Protein AF-K2AYD6-F1 (afdb_monomer)

Secondary structure (DSSP, 8-state):
-HHHHHHHH--TT-EEEEES---THHHHHHTS--EEES---TTTTS-TTS-GGGTEE-HHHHHHHHTSSS-EEEEEEHHHHHHHHHH-TTS--EEEEE-SSEEEEE--

Foldseek 3Di:
DVLVLCLVVDDPQAAAEEELDDDPCSCVSSVHAHAYEPPDDPVPVPPPPDPCVVRYDYPVVVVVNLPDPGKYKYKYFPVVVVVVCVVPVPFDWAWSDDDPTITIIIRD

Nearest PDB structures (foldseek):
  5f15-assembly1_A  TM=7.766E-01  e=1.842E-06  Cupriavidus metallidurans CH34
  5ezm-assembly1_A  TM=7.775E-01  e=2.099E-06  Cupriavidus metallidurans CH34
  5z6n-assembly1_B  TM=5.423E-01  e=1.645E+00  Escherichia coli K-12
  7m6b-assembly2_A  TM=4.209E-01  e=1.444E+00  Caldicellulosiruptor bescii DSM 6725
  1xeb-assembly1_A  TM=3.994E-01  e=7.874E+00  Pseudomonas aeruginosa

Radius of gyration: 13.61 Å; Cα contacts (8 Å, |Δi|>4): 150; chains: 1; bounding box: 29×32×37 Å

Solvent-accessible surface area (backbone atoms only — not comparable to full-atom values): 6424 Å² total; per-residue (Å²): 110,64,67,58,57,45,61,75,67,62,54,94,87,44,44,43,35,24,49,51,46,86,62,84,63,50,34,68,76,66,74,42,85,53,35,27,31,58,70,70,56,99,61,62,83,77,50,87,82,61,89,51,75,88,39,49,40,44,69,75,59,47,51,59,48,57,77,38,96,57,57,36,37,38,41,31,42,52,71,54,49,59,52,47,51,70,76,43,72,89,56,60,76,41,77,80,47,74,60,99,58,35,34,33,35,27,50,115

Sequence (108 aa):
PLATILKSALQPQDEVITYNQYYQDLPFYLERCVSILNWKNELSFGMQLEDTSSWMINDQAFEKRWDSAQQVYVIMGLGELEAFKKHHTNQSIRILGTTRANALITNH

pLDDT: mean 86.05, std 12.07, range [50.47, 96.44]

Mean predicted aligned error: 5.52 Å

Structure (mmCIF, N/CA/C/O backbone):
data_AF-K2AYD6-F1
#
_entry.id   AF-K2AYD6-F1
#
loop_
_atom_site.group_PDB
_atom_site.id
_atom_site.type_symbol
_atom_site.label_atom_id
_atom_site.label_alt_id
_atom_site.label_comp_id
_atom_site.label_asym_id
_atom_site.label_entity_id
_atom_site.label_seq_id
_atom_site.pdbx_PDB_ins_code
_atom_site.Cartn_x
_atom_site.Cartn_y
_atom_site.Cartn_z
_atom_site.occupancy
_atom_site.B_iso_or_equiv
_atom_site.auth_seq_id
_atom_site.auth_comp_id
_atom_site.auth_asym_id
_atom_site.auth_atom_id
_atom_site.pdbx_PDB_model_num
ATOM 1 N N . PRO A 1 1 ? -0.496 -12.379 -7.192 1.00 84.44 1 PRO A N 1
ATOM 2 C CA . PRO A 1 1 ? -0.337 -12.923 -5.817 1.00 84.44 1 PRO A CA 1
ATOM 3 C C . PRO A 1 1 ? -0.694 -11.921 -4.710 1.00 84.44 1 PRO A C 1
ATOM 5 O O . PRO A 1 1 ? -1.641 -12.176 -3.980 1.00 84.44 1 PRO A O 1
ATOM 8 N N . LEU A 1 2 ? -0.004 -10.771 -4.611 1.00 90.19 2 LEU A N 1
ATOM 9 C CA . LEU A 1 2 ? -0.306 -9.762 -3.577 1.00 90.19 2 LEU A CA 1
ATOM 10 C C . LEU A 1 2 ? -1.715 -9.185 -3.714 1.00 90.19 2 LEU A C 1
ATOM 12 O O . LEU A 1 2 ? -2.422 -9.089 -2.723 1.00 90.19 2 LEU A O 1
ATOM 16 N N . ALA A 1 3 ? -2.151 -8.893 -4.942 1.00 87.81 3 ALA A N 1
ATOM 17 C CA . ALA A 1 3 ? -3.504 -8.407 -5.203 1.00 87.81 3 ALA A CA 1
ATOM 18 C C . ALA A 1 3 ? -4.591 -9.388 -4.721 1.00 87.81 3 ALA A C 1
ATOM 20 O O . ALA A 1 3 ? -5.638 -8.961 -4.257 1.00 87.81 3 ALA A O 1
ATOM 21 N N . THR A 1 4 ? -4.336 -10.698 -4.771 1.00 90.88 4 THR A N 1
ATOM 22 C CA . THR A 1 4 ? -5.260 -11.724 -4.264 1.00 90.88 4 THR A CA 1
ATOM 23 C C . THR A 1 4 ? -5.310 -11.735 -2.737 1.00 90.88 4 THR A C 1
ATOM 25 O O . THR A 1 4 ? -6.395 -11.777 -2.173 1.00 90.88 4 THR A O 1
ATOM 28 N N . ILE A 1 5 ? -4.152 -11.643 -2.067 1.00 91.19 5 ILE A N 1
ATOM 29 C CA . ILE A 1 5 ? -4.079 -11.507 -0.599 1.00 91.19 5 ILE A CA 1
ATOM 30 C C . ILE A 1 5 ? -4.835 -10.251 -0.161 1.00 91.19 5 ILE A C 1
ATOM 32 O O . ILE A 1 5 ? -5.648 -10.299 0.756 1.00 91.19 5 ILE A O 1
ATOM 36 N N . LEU A 1 6 ? -4.595 -9.147 -0.867 1.00 91.88 6 LEU A N 1
ATOM 37 C CA . LEU A 1 6 ? -5.236 -7.869 -0.621 1.00 91.88 6 LEU A CA 1
ATOM 38 C C . LEU A 1 6 ? -6.757 -7.948 -0.825 1.00 91.88 6 LEU A C 1
ATOM 40 O O . LEU A 1 6 ? -7.496 -7.546 0.064 1.00 91.88 6 LEU A O 1
ATOM 44 N N . LYS A 1 7 ? -7.237 -8.528 -1.936 1.00 91.00 7 LYS A N 1
ATOM 45 C CA . 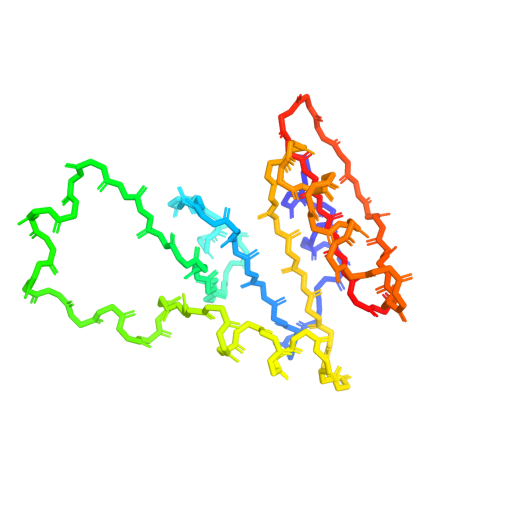LYS A 1 7 ? -8.677 -8.689 -2.223 1.00 91.00 7 LYS A CA 1
ATOM 46 C C . LYS A 1 7 ? -9.405 -9.495 -1.142 1.00 91.00 7 LYS A C 1
ATOM 48 O O . LYS A 1 7 ? -10.547 -9.183 -0.836 1.00 91.0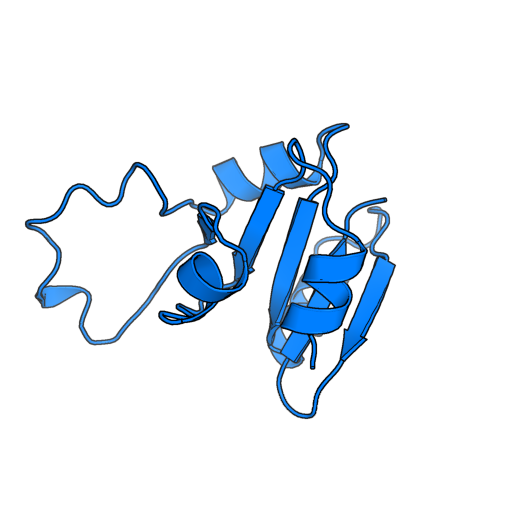0 7 LYS A O 1
ATOM 53 N N . SER A 1 8 ? -8.744 -10.485 -0.542 1.00 90.56 8 SER A N 1
ATOM 54 C CA . SER A 1 8 ? -9.317 -11.276 0.555 1.00 90.56 8 SER A CA 1
ATOM 55 C C . SER A 1 8 ? -9.324 -10.556 1.909 1.00 90.56 8 SER A C 1
ATOM 57 O O . SER A 1 8 ? -10.109 -10.927 2.776 1.00 90.56 8 SER A O 1
ATOM 59 N N . ALA A 1 9 ? -8.437 -9.579 2.117 1.00 89.19 9 ALA A N 1
ATOM 60 C CA . ALA A 1 9 ? -8.328 -8.833 3.373 1.00 89.19 9 ALA A CA 1
ATOM 61 C C . ALA A 1 9 ? -9.161 -7.537 3.378 1.00 89.19 9 ALA A C 1
ATOM 63 O O . ALA A 1 9 ? -9.655 -7.139 4.429 1.00 89.19 9 ALA A O 1
ATOM 64 N N . LEU A 1 10 ? -9.325 -6.910 2.208 1.00 91.94 10 LEU A N 1
ATOM 65 C CA . LEU A 1 10 ? -9.965 -5.608 2.021 1.00 91.94 10 LEU A CA 1
ATOM 66 C C . LEU A 1 10 ? -11.404 -5.557 2.544 1.00 91.94 10 LEU A C 1
ATOM 68 O O . LEU A 1 10 ? -12.267 -6.324 2.119 1.00 91.94 10 LEU A O 1
ATOM 72 N N . GLN A 1 11 ? -11.682 -4.546 3.361 1.00 91.31 11 GLN A N 1
ATOM 73 C CA . GLN A 1 11 ? -13.020 -4.049 3.653 1.00 91.31 11 GLN A CA 1
ATOM 74 C C . GLN A 1 11 ? -13.337 -2.803 2.802 1.00 91.31 11 GLN A C 1
ATOM 76 O O . GLN A 1 11 ? -12.426 -2.120 2.313 1.00 91.31 11 GLN A O 1
ATOM 81 N N . PRO A 1 12 ? -14.626 -2.455 2.611 1.00 86.69 12 PRO A N 1
ATOM 82 C CA . PRO A 1 12 ? -15.026 -1.327 1.764 1.00 86.69 12 PRO A CA 1
ATOM 83 C C . PRO A 1 12 ? -14.393 0.014 2.155 1.00 86.69 12 PRO A C 1
ATOM 85 O O . PRO A 1 12 ? -14.068 0.812 1.281 1.00 86.69 12 PRO A O 1
ATOM 88 N N . GLN A 1 13 ? -14.164 0.240 3.447 1.00 88.19 13 GLN A N 1
ATOM 89 C CA . GLN A 1 13 ? -13.609 1.486 3.983 1.00 88.19 13 GLN A CA 1
ATOM 90 C C . GLN A 1 13 ? -12.077 1.545 3.992 1.00 88.19 13 GLN A C 1
ATOM 92 O O . GLN A 1 13 ? -11.518 2.601 4.269 1.00 88.19 13 GLN A O 1
ATOM 97 N N . ASP A 1 14 ? -11.391 0.443 3.700 1.00 92.44 14 ASP A N 1
ATOM 98 C CA . ASP A 1 14 ? -9.933 0.402 3.796 1.00 92.44 14 ASP A CA 1
ATOM 99 C C . ASP A 1 14 ? -9.285 1.134 2.627 1.00 92.44 14 ASP A C 1
ATOM 101 O O . ASP A 1 14 ? -9.828 1.191 1.521 1.00 92.44 14 ASP A O 1
ATOM 105 N N . GLU A 1 15 ? -8.101 1.683 2.846 1.00 93.38 15 GLU A N 1
ATOM 106 C CA . GLU A 1 15 ? -7.376 2.380 1.796 1.00 93.38 15 GLU A CA 1
ATOM 107 C C . GLU A 1 15 ? -6.313 1.486 1.157 1.00 93.38 15 GLU A C 1
ATOM 109 O O . GLU A 1 15 ? -5.652 0.701 1.834 1.00 93.38 15 GLU A O 1
ATOM 114 N N . VAL A 1 16 ? -6.129 1.621 -0.158 1.00 95.12 16 VAL A N 1
ATOM 115 C CA . VAL A 1 16 ? -5.032 0.983 -0.887 1.00 95.12 16 VAL A CA 1
ATOM 116 C C . VAL A 1 16 ? -4.156 2.062 -1.498 1.00 95.12 16 VAL A C 1
ATOM 118 O O . VAL A 1 16 ? -4.645 2.922 -2.231 1.00 95.12 16 VAL A O 1
ATOM 121 N N . ILE A 1 17 ? -2.861 1.981 -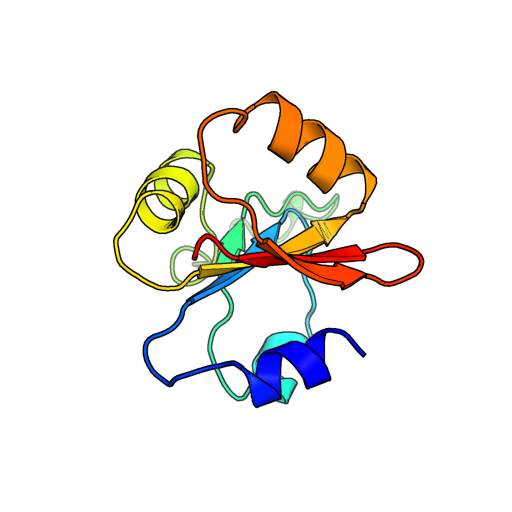1.215 1.00 95.38 17 ILE A N 1
ATOM 122 C CA . ILE A 1 17 ? -1.848 2.909 -1.699 1.00 95.38 17 ILE A CA 1
ATOM 123 C C . ILE A 1 17 ? -0.749 2.125 -2.417 1.00 95.38 17 ILE A C 1
ATOM 125 O O . ILE A 1 17 ? -0.294 1.079 -1.948 1.00 95.38 17 ILE A O 1
ATOM 129 N N . THR A 1 18 ? -0.283 2.632 -3.550 1.00 94.69 18 THR A N 1
ATOM 130 C CA . THR A 1 18 ? 0.934 2.140 -4.199 1.00 94.69 18 THR A CA 1
ATOM 131 C C . THR A 1 18 ? 2.058 3.147 -3.987 1.00 94.69 18 THR A C 1
ATOM 133 O O . THR A 1 18 ? 1.888 4.349 -4.186 1.00 94.69 18 THR A O 1
ATOM 136 N N . TYR A 1 19 ? 3.208 2.664 -3.526 1.00 93.00 19 TYR A N 1
ATOM 137 C CA . TYR A 1 19 ? 4.353 3.497 -3.169 1.00 93.00 19 TYR A CA 1
ATOM 138 C C . TYR A 1 19 ? 5.241 3.696 -4.398 1.00 93.00 19 TYR A C 1
ATOM 140 O O . TYR A 1 19 ? 5.751 2.715 -4.935 1.00 93.00 19 TYR A O 1
ATOM 148 N N . ASN A 1 20 ? 5.366 4.937 -4.884 1.00 88.94 20 ASN A N 1
ATOM 149 C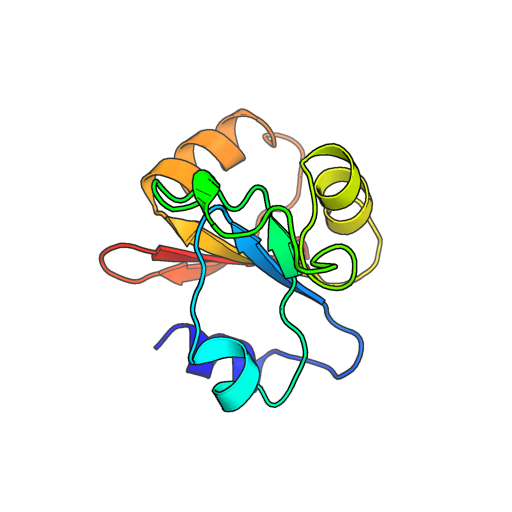 CA . ASN A 1 20 ? 6.160 5.366 -6.051 1.00 88.94 20 ASN A CA 1
ATOM 150 C C . ASN A 1 20 ? 5.887 4.641 -7.383 1.00 88.94 20 ASN A C 1
ATOM 152 O O . ASN A 1 20 ? 6.508 4.954 -8.400 1.00 88.94 20 ASN A O 1
ATOM 156 N N . GLN A 1 21 ? 4.967 3.683 -7.410 1.00 86.50 21 GLN A N 1
ATOM 157 C CA . GLN A 1 21 ? 4.722 2.807 -8.545 1.00 86.50 21 GLN A CA 1
ATOM 158 C C . GLN A 1 21 ? 3.263 2.869 -8.960 1.00 86.50 21 GLN A C 1
ATOM 160 O O . GLN A 1 21 ? 2.361 2.842 -8.123 1.00 86.50 21 GLN A O 1
ATOM 165 N N . TYR A 1 22 ? 3.036 2.902 -10.271 1.00 86.00 22 TYR A N 1
ATOM 166 C CA . TYR A 1 22 ? 1.700 2.853 -10.842 1.00 86.00 22 TYR A CA 1
ATOM 167 C C . TYR A 1 22 ? 1.411 1.465 -11.411 1.00 86.00 22 TYR A C 1
ATOM 169 O O . TYR A 1 22 ? 2.025 1.038 -12.388 1.00 86.00 22 TYR A O 1
ATOM 177 N N . TYR A 1 23 ? 0.447 0.775 -10.806 1.00 87.44 23 TYR A N 1
ATOM 178 C CA . TYR A 1 23 ? -0.075 -0.497 -11.293 1.00 87.44 23 TYR A CA 1
ATOM 179 C C . TYR A 1 23 ? -1.417 -0.265 -11.993 1.00 87.44 23 TYR A C 1
ATOM 181 O O . TYR A 1 23 ? -2.455 -0.273 -11.338 1.00 87.44 23 TYR A O 1
ATOM 189 N N . GLN A 1 24 ? -1.394 -0.065 -13.313 1.00 83.69 24 GLN A N 1
ATOM 190 C CA . GLN A 1 24 ? -2.582 0.270 -14.119 1.00 83.69 24 GLN A CA 1
ATOM 191 C C . GLN A 1 24 ? -3.738 -0.728 -13.953 1.00 83.69 24 GLN A C 1
ATOM 193 O O . GLN A 1 24 ? -4.896 -0.327 -13.873 1.00 83.69 24 GLN A O 1
ATOM 198 N N . ASP A 1 25 ? -3.426 -2.016 -13.817 1.00 88.25 25 ASP A N 1
ATOM 199 C CA . ASP A 1 25 ? -4.440 -3.071 -13.711 1.00 88.25 25 ASP A CA 1
ATOM 200 C C . ASP A 1 25 ? -4.996 -3.241 -12.287 1.00 88.25 25 ASP A C 1
ATOM 202 O O . ASP A 1 25 ? -6.008 -3.916 -12.082 1.00 88.25 25 ASP A O 1
ATOM 206 N N . LEU A 1 26 ? -4.336 -2.664 -11.275 1.00 89.88 26 LEU A N 1
ATOM 207 C CA . LEU A 1 26 ? -4.671 -2.904 -9.871 1.00 89.88 26 LEU A CA 1
ATOM 208 C C . LEU A 1 26 ? -6.031 -2.307 -9.469 1.00 89.88 26 LEU A C 1
ATOM 210 O O . LEU A 1 26 ? -6.808 -3.046 -8.861 1.00 89.88 26 LEU A O 1
ATOM 214 N N . PRO A 1 27 ? -6.375 -1.047 -9.816 1.00 90.31 27 PRO A N 1
ATOM 215 C CA . PRO A 1 27 ? -7.704 -0.502 -9.538 1.00 90.31 27 PRO A CA 1
ATOM 216 C C . PRO A 1 27 ? -8.825 -1.341 -10.150 1.00 90.31 27 PRO A C 1
ATOM 218 O O . PRO A 1 27 ? -9.822 -1.619 -9.488 1.00 90.31 27 PRO A O 1
ATOM 221 N N . PHE A 1 28 ? -8.637 -1.800 -11.392 1.00 88.81 28 PHE A N 1
ATOM 222 C CA . PHE A 1 28 ? -9.612 -2.641 -12.083 1.00 88.81 28 PHE A CA 1
ATOM 223 C C . PHE A 1 28 ? -9.775 -3.998 -11.389 1.00 88.81 28 PHE A C 1
ATOM 225 O O . PHE A 1 28 ? -10.892 -4.431 -11.128 1.00 88.81 28 PHE A O 1
ATOM 232 N N . TYR A 1 29 ? -8.670 -4.650 -11.021 1.00 89.94 29 TYR A N 1
ATOM 233 C CA . TYR A 1 29 ? -8.702 -5.948 -10.343 1.00 89.94 29 TYR A CA 1
ATOM 234 C C . TYR A 1 29 ? -9.345 -5.894 -8.943 1.00 89.94 29 TYR A C 1
ATOM 236 O O . TYR A 1 29 ? -10.012 -6.846 -8.514 1.00 89.94 29 TYR A O 1
ATOM 244 N N . LEU A 1 30 ? -9.116 -4.794 -8.218 1.00 90.56 30 LEU A N 1
ATOM 245 C CA . LEU A 1 30 ? -9.669 -4.556 -6.883 1.00 90.56 30 LEU A CA 1
ATOM 246 C C . LEU A 1 30 ? -11.063 -3.916 -6.908 1.00 90.56 30 LEU A C 1
ATOM 248 O O . LEU A 1 30 ? -11.673 -3.804 -5.848 1.00 90.56 30 LEU A O 1
ATOM 252 N N . GLU A 1 31 ? -11.543 -3.501 -8.084 1.00 89.81 31 GLU A N 1
ATOM 253 C CA . GLU A 1 31 ? -12.824 -2.812 -8.282 1.00 89.81 31 GLU A CA 1
ATOM 254 C C . GLU A 1 31 ? -12.963 -1.562 -7.388 1.00 89.81 31 GLU A C 1
ATOM 256 O O . GLU A 1 31 ? -14.041 -1.241 -6.890 1.00 89.81 31 GLU A O 1
ATOM 261 N N . ARG A 1 32 ? -11.848 -0.851 -7.155 1.00 89.19 32 ARG A N 1
ATOM 262 C CA . ARG A 1 32 ? -11.799 0.338 -6.291 1.00 89.19 32 ARG A CA 1
ATOM 263 C C . ARG A 1 32 ? -10.676 1.298 -6.667 1.00 89.19 32 ARG A C 1
ATOM 265 O O . ARG A 1 32 ? -9.700 0.913 -7.309 1.00 89.19 32 ARG A O 1
ATOM 272 N N . CYS A 1 33 ? -10.784 2.539 -6.197 1.00 88.69 33 CYS A N 1
ATOM 273 C CA . CYS A 1 33 ? -9.719 3.527 -6.330 1.00 88.69 33 CYS A CA 1
ATOM 274 C C . CYS A 1 33 ? -8.480 3.114 -5.525 1.00 88.69 33 CYS A C 1
ATOM 276 O O . CYS A 1 33 ? -8.591 2.635 -4.394 1.00 88.69 33 CYS A O 1
ATOM 278 N N . VAL A 1 34 ? -7.306 3.338 -6.112 1.00 91.75 34 VAL A N 1
ATOM 279 C CA . VAL A 1 34 ? -6.002 3.130 -5.479 1.00 91.75 34 VAL A CA 1
ATOM 280 C C . VAL A 1 34 ? -5.260 4.456 -5.511 1.00 91.75 34 VAL A C 1
ATOM 282 O O . VAL A 1 34 ? -5.091 5.036 -6.584 1.00 91.75 34 VAL A O 1
ATOM 285 N N . SER A 1 35 ? -4.832 4.932 -4.345 1.00 93.69 35 SER A N 1
ATOM 286 C CA . SER A 1 35 ? -4.008 6.134 -4.251 1.00 93.69 35 SER A CA 1
ATOM 287 C C . SER A 1 35 ? -2.572 5.811 -4.673 1.00 93.69 35 SER A C 1
ATOM 289 O O . SER A 1 35 ? -2.055 4.742 -4.355 1.00 93.69 35 SER A O 1
ATOM 291 N N . ILE A 1 36 ? -1.887 6.734 -5.338 1.00 92.25 36 ILE A N 1
ATOM 292 C CA . ILE A 1 36 ? -0.492 6.567 -5.748 1.00 92.25 36 ILE A CA 1
ATOM 293 C C . ILE A 1 36 ? 0.349 7.613 -5.039 1.00 92.25 36 ILE A C 1
ATOM 295 O O . ILE A 1 36 ? 0.182 8.813 -5.259 1.00 92.25 36 ILE A O 1
ATOM 299 N N . LEU A 1 37 ? 1.253 7.158 -4.179 1.00 91.75 37 LEU A N 1
ATOM 300 C CA . LEU A 1 37 ? 2.184 8.034 -3.488 1.00 91.75 37 LEU A CA 1
ATOM 301 C C . LEU A 1 37 ? 3.349 8.384 -4.404 1.00 91.75 37 LEU A C 1
ATOM 303 O O . LEU A 1 37 ? 3.999 7.486 -4.938 1.00 91.75 37 LEU A O 1
ATOM 307 N N . ASN A 1 38 ? 3.633 9.683 -4.521 1.00 85.75 38 ASN A N 1
ATOM 308 C CA . ASN A 1 38 ? 4.857 10.221 -5.112 1.00 85.75 38 ASN A CA 1
ATOM 309 C C . ASN A 1 38 ? 5.195 9.599 -6.467 1.00 85.75 38 ASN A C 1
ATOM 311 O O . ASN A 1 38 ? 6.348 9.261 -6.744 1.00 85.75 38 ASN A O 1
ATOM 315 N N . TRP A 1 39 ? 4.189 9.430 -7.325 1.00 78.81 39 TRP A N 1
ATOM 316 C CA . TRP A 1 39 ? 4.432 8.853 -8.633 1.00 78.81 39 TRP A CA 1
ATOM 317 C C . TRP A 1 39 ? 5.437 9.708 -9.412 1.00 78.81 39 TRP A C 1
ATOM 319 O O . TRP A 1 39 ? 5.161 10.844 -9.796 1.00 78.81 39 TRP A O 1
ATOM 329 N N . LYS A 1 40 ? 6.630 9.154 -9.627 1.00 63.31 40 LYS A N 1
ATOM 330 C CA . LYS A 1 40 ? 7.702 9.772 -10.402 1.00 63.31 40 LYS A CA 1
ATOM 331 C C . LYS A 1 40 ? 7.983 8.871 -11.589 1.00 63.31 40 LYS A C 1
ATOM 333 O O . LYS A 1 40 ? 8.671 7.867 -11.455 1.00 63.31 40 LYS A O 1
ATOM 338 N N . ASN A 1 41 ? 7.435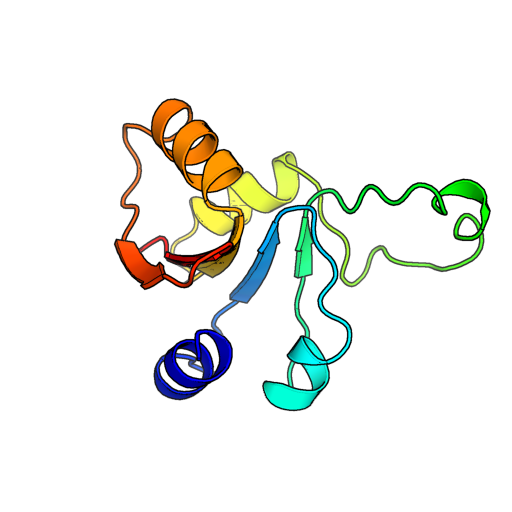 9.226 -12.745 1.00 61.03 41 ASN A N 1
ATOM 339 C CA . ASN A 1 41 ? 7.816 8.605 -14.006 1.00 61.03 41 ASN A CA 1
ATOM 340 C C . ASN A 1 41 ? 8.641 9.585 -14.850 1.00 61.03 41 ASN A C 1
ATOM 342 O O . ASN A 1 41 ? 8.438 10.801 -14.775 1.00 61.03 41 ASN A O 1
ATOM 3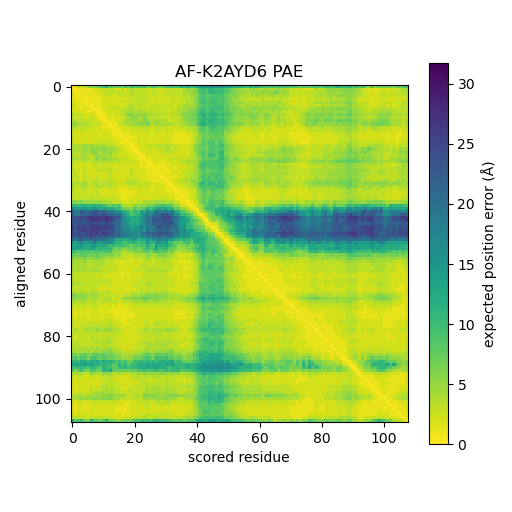46 N N . GLU A 1 42 ? 9.512 9.055 -15.711 1.00 51.78 42 GLU A N 1
ATOM 347 C CA . GLU A 1 42 ? 10.288 9.813 -16.715 1.00 51.78 42 GLU A CA 1
ATOM 348 C C . GLU A 1 42 ? 9.381 10.512 -17.757 1.00 51.78 42 GLU A C 1
ATOM 350 O O . GLU A 1 42 ? 9.827 11.361 -18.522 1.00 51.78 42 GLU A O 1
ATOM 355 N N . LEU A 1 43 ? 8.078 10.206 -17.730 1.00 50.47 43 LEU A N 1
ATOM 356 C CA . LEU A 1 43 ? 6.999 10.822 -18.511 1.00 50.47 43 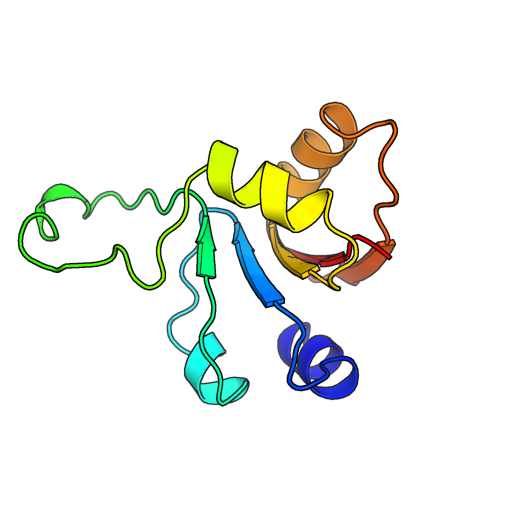LEU A CA 1
ATOM 357 C C . LEU A 1 43 ? 6.207 11.909 -17.759 1.00 50.47 43 LEU A C 1
ATOM 359 O O . LEU A 1 43 ? 5.207 12.399 -18.280 1.00 50.47 43 LEU A O 1
ATOM 363 N N . SER A 1 44 ? 6.649 12.342 -16.572 1.00 52.62 44 SER A N 1
ATOM 364 C CA . SER A 1 44 ? 6.064 13.490 -15.842 1.00 52.62 44 SER A CA 1
ATOM 365 C C . SER A 1 44 ? 6.003 14.789 -16.670 1.00 52.62 44 SER A C 1
ATOM 367 O O . SER A 1 44 ? 5.249 15.700 -16.337 1.00 52.62 44 SER A O 1
ATOM 369 N N . PHE A 1 45 ? 6.714 14.842 -17.801 1.00 52.38 45 PHE A N 1
ATOM 370 C CA . PHE A 1 45 ? 6.625 15.902 -18.805 1.00 52.38 45 PHE A CA 1
ATOM 371 C C . PHE A 1 45 ? 5.271 15.971 -19.546 1.00 52.38 45 PHE A C 1
ATOM 373 O O . PHE A 1 45 ? 4.888 17.045 -19.994 1.00 52.38 45 PHE A O 1
ATOM 380 N N . GLY A 1 46 ? 4.540 14.856 -19.689 1.00 52.91 46 GLY A N 1
ATOM 381 C CA . GLY A 1 46 ? 3.300 14.787 -20.482 1.00 52.91 46 GLY A CA 1
ATOM 382 C C . GLY A 1 46 ? 1.999 15.002 -19.700 1.00 52.91 46 GLY A C 1
ATOM 383 O O . GLY A 1 46 ? 0.948 15.155 -20.313 1.00 52.91 46 GLY A O 1
ATOM 384 N N . MET A 1 47 ? 2.050 15.017 -18.364 1.00 53.28 47 MET A N 1
ATOM 385 C CA . MET A 1 47 ? 0.851 14.999 -17.511 1.00 53.28 47 MET A CA 1
ATOM 386 C C . MET A 1 47 ? 0.505 16.317 -16.826 1.00 53.28 47 MET A C 1
ATOM 388 O O . MET A 1 47 ? -0.403 16.357 -16.002 1.00 53.28 47 MET A O 1
ATOM 392 N N . GLN A 1 48 ? 1.170 17.419 -17.171 1.00 52.84 48 GLN A N 1
ATOM 393 C CA . GLN A 1 48 ? 0.802 18.743 -16.647 1.00 52.84 48 GLN A CA 1
ATOM 394 C C . GLN A 1 48 ? -0.631 19.190 -17.025 1.00 52.84 48 GLN A C 1
ATOM 396 O O . GLN A 1 48 ? -1.052 20.270 -16.625 1.00 52.84 48 GLN A O 1
ATOM 401 N N . LEU A 1 49 ? -1.376 18.378 -17.785 1.00 50.69 49 LEU A N 1
ATOM 402 C CA . LEU A 1 49 ? -2.724 18.657 -18.279 1.00 50.69 49 LEU A CA 1
ATOM 403 C C . LEU A 1 49 ? -3.842 17.846 -17.597 1.00 50.69 49 LEU A C 1
ATOM 405 O O . LEU A 1 49 ? -5.003 18.199 -17.788 1.00 50.69 49 LEU A O 1
ATOM 409 N N . GLU A 1 50 ? -3.545 16.804 -16.809 1.00 57.44 50 GLU A N 1
ATOM 410 C CA . GLU A 1 50 ? -4.582 16.002 -16.134 1.00 57.44 50 GLU A CA 1
ATOM 411 C C . GLU A 1 50 ? -4.668 16.316 -14.634 1.00 57.44 50 GLU A C 1
ATOM 413 O O . GLU A 1 50 ? -3.655 16.398 -13.939 1.00 57.44 50 GLU A O 1
ATOM 418 N N . ASP A 1 51 ? -5.892 16.471 -14.115 1.00 66.94 51 ASP A N 1
ATOM 419 C CA . ASP A 1 51 ? -6.135 16.634 -12.679 1.00 66.94 51 ASP A CA 1
ATOM 420 C C . ASP A 1 51 ? -5.998 15.284 -11.959 1.00 66.94 51 ASP A C 1
ATOM 422 O O . ASP A 1 51 ? -6.956 14.535 -11.750 1.00 66.94 51 ASP A O 1
ATOM 426 N N . THR A 1 52 ? -4.764 14.956 -11.586 1.00 69.12 52 THR A N 1
ATOM 427 C CA . THR A 1 52 ? -4.426 13.730 -10.854 1.00 69.12 52 THR A CA 1
ATOM 428 C C . THR A 1 52 ? -4.648 13.859 -9.345 1.00 69.12 52 THR A C 1
ATOM 430 O O . THR A 1 52 ? -4.340 12.930 -8.600 1.00 69.12 52 THR A O 1
ATOM 433 N N . SER A 1 53 ? -5.175 14.991 -8.859 1.00 70.31 53 SER A N 1
ATOM 434 C CA . SER A 1 53 ? -5.308 15.293 -7.421 1.00 70.31 53 SER A CA 1
ATOM 435 C C . SER A 1 53 ? -6.233 14.322 -6.681 1.00 70.31 53 SER A C 1
ATOM 437 O O . SER A 1 53 ? -6.163 14.196 -5.461 1.00 70.31 53 SER A O 1
ATOM 439 N N . SER A 1 54 ? -7.111 13.636 -7.416 1.00 76.75 54 SER A N 1
ATOM 440 C CA . SER A 1 54 ? -8.078 12.683 -6.864 1.00 76.75 54 SER A CA 1
ATOM 441 C C . SER A 1 54 ? -7.460 11.344 -6.446 1.00 76.75 54 SER A C 1
ATOM 443 O O . SER A 1 54 ? -8.028 10.663 -5.593 1.00 76.75 54 SER A O 1
ATOM 445 N N . TRP A 1 55 ? -6.307 10.966 -7.005 1.00 78.56 55 TRP A N 1
ATOM 446 C CA . TRP A 1 55 ? -5.670 9.669 -6.747 1.00 78.56 55 TRP A CA 1
ATOM 447 C C . TRP A 1 55 ? -4.168 9.763 -6.470 1.00 78.56 55 TRP A C 1
ATOM 449 O O . TRP A 1 55 ? -3.605 8.839 -5.893 1.00 78.56 55 TRP A O 1
ATOM 459 N N . MET A 1 56 ? -3.496 10.860 -6.814 1.00 86.88 56 MET A N 1
ATOM 460 C CA . MET A 1 56 ? -2.083 11.056 -6.499 1.00 86.88 56 MET A CA 1
ATOM 461 C C . MET A 1 56 ? -1.918 11.761 -5.152 1.00 86.88 56 MET A C 1
ATOM 463 O O . MET A 1 56 ? -2.520 12.804 -4.902 1.00 86.88 56 MET A O 1
ATOM 467 N N . ILE A 1 57 ? -1.071 11.205 -4.290 1.00 90.81 57 ILE A N 1
ATOM 468 C CA . ILE A 1 57 ? -0.773 11.752 -2.965 1.00 90.81 57 ILE A CA 1
ATOM 469 C C . ILE A 1 57 ? 0.722 11.987 -2.781 1.00 90.81 57 ILE A C 1
ATOM 471 O O . ILE A 1 57 ? 1.551 11.417 -3.487 1.00 90.81 57 ILE A O 1
ATOM 475 N N . ASN A 1 58 ? 1.057 12.839 -1.817 1.00 90.06 58 ASN A N 1
ATOM 476 C CA . ASN A 1 58 ? 2.429 13.127 -1.410 1.00 90.06 58 ASN A CA 1
ATOM 477 C C . ASN A 1 58 ? 2.729 12.544 -0.021 1.00 90.06 58 ASN A C 1
ATOM 479 O O . ASN A 1 58 ? 1.822 12.050 0.654 1.00 90.06 58 ASN A O 1
ATOM 483 N N . ASP A 1 59 ? 3.986 12.648 0.417 1.00 89.81 59 ASP A N 1
ATOM 484 C CA . ASP A 1 59 ? 4.429 12.135 1.721 1.00 89.81 59 ASP A CA 1
ATOM 485 C C . ASP A 1 59 ? 3.568 12.665 2.870 1.00 89.81 59 ASP A C 1
ATOM 487 O O . ASP A 1 59 ? 3.081 11.899 3.689 1.00 89.81 59 ASP A O 1
ATOM 491 N N . GLN A 1 60 ? 3.275 13.968 2.895 1.00 90.12 60 GLN A N 1
ATOM 492 C CA . GLN A 1 60 ? 2.486 14.562 3.976 1.00 90.12 60 GLN A CA 1
ATOM 493 C C . GLN A 1 60 ? 1.066 13.977 4.066 1.00 90.12 60 GLN A C 1
ATOM 495 O O . GLN A 1 60 ? 0.538 13.784 5.164 1.00 90.12 60 GLN A O 1
ATOM 500 N N . ALA A 1 61 ? 0.418 13.736 2.925 1.00 91.50 61 ALA A N 1
ATOM 501 C CA . ALA A 1 61 ? -0.895 13.106 2.882 1.00 91.50 61 ALA A CA 1
ATOM 502 C C . ALA A 1 61 ? -0.818 11.625 3.270 1.00 91.50 61 ALA A C 1
ATOM 504 O O . ALA A 1 61 ? -1.710 11.141 3.966 1.00 91.50 61 ALA A O 1
ATOM 505 N N . PHE A 1 62 ? 0.243 10.932 2.855 1.00 93.44 62 PHE A N 1
ATOM 506 C CA . PHE A 1 62 ? 0.493 9.547 3.225 1.00 93.44 62 PHE A CA 1
ATOM 507 C C . PHE A 1 62 ? 0.686 9.382 4.735 1.00 93.44 62 PHE A C 1
ATOM 509 O O . PHE A 1 62 ? -0.027 8.580 5.328 1.00 93.44 62 PHE A O 1
ATOM 516 N N . GLU A 1 63 ? 1.545 10.185 5.370 1.00 91.25 63 GLU A N 1
ATOM 517 C CA . GLU A 1 63 ? 1.800 10.115 6.819 1.00 91.25 63 GLU A CA 1
ATOM 518 C C . GLU A 1 63 ? 0.506 10.236 7.625 1.00 91.25 63 GLU A C 1
ATOM 520 O O . GLU A 1 63 ? 0.204 9.411 8.482 1.00 91.25 63 GLU A O 1
ATOM 525 N N . LYS A 1 64 ? -0.337 11.219 7.281 1.00 92.00 64 LYS A N 1
ATOM 526 C CA . LYS A 1 64 ? -1.633 11.417 7.947 1.00 92.00 64 LYS A CA 1
ATOM 527 C C . LYS A 1 64 ? -2.566 10.214 7.817 1.00 92.00 64 LYS A C 1
ATOM 529 O O . LYS A 1 64 ? -3.348 9.966 8.729 1.00 92.00 64 LYS A O 1
ATOM 534 N N . ARG A 1 65 ? -2.539 9.518 6.676 1.00 92.50 65 ARG A N 1
ATOM 535 C CA . ARG A 1 65 ? -3.368 8.327 6.424 1.00 92.50 65 ARG A CA 1
ATOM 536 C C . ARG A 1 65 ? -2.805 7.122 7.166 1.00 92.50 65 ARG A C 1
ATOM 538 O O . ARG A 1 65 ? -3.558 6.409 7.823 1.00 92.50 65 ARG A O 1
ATOM 545 N N . TRP A 1 66 ? -1.491 6.936 7.111 1.00 92.94 66 TRP A N 1
ATOM 546 C CA . TRP A 1 66 ? -0.791 5.826 7.745 1.00 92.94 66 TRP A CA 1
ATOM 547 C C . TRP A 1 66 ? -0.876 5.867 9.280 1.00 92.94 66 TRP A C 1
ATOM 549 O O . TRP A 1 66 ? -1.141 4.837 9.896 1.00 92.94 66 TRP A O 1
ATOM 559 N N . ASP A 1 67 ? -0.775 7.055 9.884 1.00 90.94 67 ASP A N 1
ATOM 560 C CA . ASP A 1 67 ? -0.931 7.265 11.335 1.00 90.94 67 ASP A CA 1
ATOM 561 C C . ASP A 1 67 ? -2.397 7.299 11.809 1.00 90.94 67 ASP A C 1
ATOM 563 O O . ASP A 1 67 ? -2.680 7.488 12.995 1.00 90.94 67 ASP A O 1
ATOM 567 N N . SER A 1 68 ? -3.362 7.147 10.901 1.00 89.62 68 SER A N 1
ATOM 568 C CA . SER A 1 68 ? -4.778 7.171 11.260 1.00 89.62 68 SER A CA 1
ATOM 569 C C . SER A 1 68 ? -5.265 5.832 11.833 1.00 89.62 68 SER A C 1
ATOM 571 O O . SER A 1 68 ? -4.651 4.777 11.675 1.00 89.62 68 SER A O 1
ATOM 573 N N . ALA A 1 69 ? -6.446 5.858 12.456 1.00 88.31 69 ALA A N 1
ATOM 574 C CA . ALA A 1 69 ? -7.143 4.643 12.882 1.00 88.31 69 ALA A CA 1
ATOM 575 C C . ALA A 1 69 ? -7.721 3.822 11.707 1.00 88.31 69 ALA A C 1
ATOM 577 O O . ALA A 1 69 ? -8.293 2.758 11.932 1.00 88.31 69 ALA A O 1
ATOM 578 N N . GLN A 1 70 ? -7.622 4.316 10.468 1.00 91.00 70 GLN A N 1
ATOM 579 C CA . GLN A 1 70 ? -8.087 3.610 9.279 1.00 91.00 70 GLN A CA 1
ATOM 580 C C . GLN A 1 70 ? -7.071 2.541 8.864 1.00 91.00 70 GLN A C 1
ATOM 582 O O . GLN A 1 70 ? -5.858 2.750 8.955 1.00 91.00 70 GLN A O 1
ATOM 587 N N . GLN A 1 71 ? -7.567 1.402 8.376 1.00 93.06 71 GLN A N 1
ATOM 588 C CA . GLN A 1 71 ? -6.719 0.368 7.796 1.00 93.06 71 GLN A CA 1
ATOM 589 C C . GLN A 1 71 ? -6.189 0.839 6.440 1.00 93.06 71 GLN A C 1
ATOM 591 O O . GLN A 1 71 ? -6.958 1.115 5.514 1.00 93.06 71 GLN A O 1
ATOM 596 N N . VAL A 1 72 ? -4.867 0.902 6.323 1.00 95.12 72 VAL A N 1
ATOM 597 C CA . VAL A 1 72 ? -4.175 1.285 5.094 1.00 95.12 72 VAL A CA 1
ATOM 598 C C . VAL A 1 72 ? -3.330 0.117 4.615 1.00 95.12 72 VAL A C 1
ATOM 600 O O . VAL A 1 72 ? -2.512 -0.426 5.357 1.00 95.12 72 VAL A O 1
ATOM 603 N N . TYR A 1 73 ? -3.509 -0.266 3.358 1.00 96.06 73 TYR A N 1
ATOM 604 C CA . TYR A 1 73 ? -2.704 -1.270 2.679 1.00 96.06 73 TYR A CA 1
ATOM 605 C C . TYR A 1 73 ? -1.759 -0.598 1.698 1.00 96.06 73 TYR A C 1
ATOM 607 O O . TYR A 1 73 ? -2.191 0.191 0.859 1.00 96.06 73 TYR A O 1
ATOM 615 N N . VAL A 1 74 ? -0.476 -0.944 1.763 1.00 95.88 74 VAL A N 1
ATOM 616 C CA . VAL A 1 74 ? 0.541 -0.359 0.887 1.00 95.88 74 VAL A CA 1
ATOM 617 C C . VAL A 1 74 ? 1.261 -1.447 0.113 1.00 95.88 74 VAL A C 1
ATOM 619 O O . VAL A 1 74 ? 1.763 -2.409 0.696 1.00 95.88 74 VAL A O 1
ATOM 622 N N . ILE A 1 75 ? 1.329 -1.279 -1.207 1.00 95.56 75 ILE A N 1
ATOM 623 C CA . ILE A 1 75 ? 2.192 -2.076 -2.080 1.00 95.56 75 ILE A CA 1
ATOM 624 C C . ILE A 1 75 ? 3.425 -1.244 -2.418 1.00 95.56 75 ILE A C 1
ATOM 626 O O . ILE A 1 75 ? 3.301 -0.152 -2.969 1.00 95.56 75 ILE A O 1
ATOM 630 N N . MET A 1 76 ? 4.605 -1.771 -2.103 1.00 94.69 76 MET A N 1
ATOM 631 C CA . MET A 1 76 ? 5.885 -1.087 -2.312 1.00 94.69 76 MET A CA 1
ATOM 632 C C . MET A 1 76 ? 6.985 -2.058 -2.729 1.00 94.69 76 MET A C 1
ATOM 634 O O . MET A 1 76 ? 6.875 -3.267 -2.498 1.00 94.69 76 MET A O 1
ATOM 638 N N . GLY A 1 77 ? 8.059 -1.536 -3.319 1.00 94.38 77 GLY A N 1
ATOM 639 C CA . GLY A 1 77 ? 9.249 -2.324 -3.621 1.00 94.38 77 GLY A CA 1
ATOM 640 C C . GLY A 1 77 ? 9.952 -2.812 -2.349 1.00 94.38 77 GLY A C 1
ATOM 641 O O . GLY A 1 77 ? 9.909 -2.162 -1.307 1.00 94.38 77 GLY A O 1
ATOM 642 N N . LEU A 1 78 ? 10.656 -3.946 -2.417 1.00 93.69 78 LEU A N 1
ATOM 643 C CA . LEU A 1 78 ? 11.390 -4.476 -1.255 1.00 93.69 78 LEU A CA 1
ATOM 644 C C . LEU A 1 78 ? 12.480 -3.515 -0.748 1.00 93.69 78 LEU A C 1
ATOM 646 O O . LEU A 1 78 ? 12.674 -3.399 0.456 1.00 93.69 78 LEU A O 1
ATOM 650 N N . GLY A 1 79 ? 13.166 -2.801 -1.646 1.00 92.12 79 GLY A N 1
ATOM 651 C CA . GLY A 1 79 ? 14.143 -1.780 -1.247 1.00 92.12 79 GLY A CA 1
ATOM 652 C C . GLY A 1 79 ? 13.496 -0.587 -0.536 1.00 92.12 79 GLY A C 1
ATOM 653 O O . GLY A 1 79 ? 14.054 -0.064 0.427 1.00 92.12 79 GLY A O 1
ATOM 654 N N . GLU A 1 80 ? 12.294 -0.203 -0.969 1.00 92.38 80 GLU A N 1
ATOM 655 C CA . GLU A 1 80 ? 11.509 0.867 -0.347 1.00 92.38 80 GLU A CA 1
ATOM 656 C C . GLU A 1 80 ? 10.997 0.442 1.024 1.00 92.38 80 GLU A C 1
ATOM 658 O O . GLU A 1 80 ? 11.070 1.232 1.954 1.00 92.38 80 GLU A O 1
ATOM 663 N N . LEU A 1 81 ? 10.586 -0.820 1.190 1.00 93.81 81 LEU A N 1
ATOM 664 C CA . LEU A 1 81 ? 10.196 -1.370 2.488 1.00 93.81 81 LEU A CA 1
ATOM 665 C C . LEU A 1 81 ? 11.319 -1.268 3.522 1.00 93.81 81 LEU A C 1
ATOM 667 O O . LEU A 1 81 ? 11.073 -0.934 4.681 1.00 93.81 81 LEU A O 1
ATOM 671 N N . GLU A 1 82 ? 12.553 -1.560 3.124 1.00 92.06 82 GLU A N 1
ATOM 672 C CA . GLU A 1 82 ? 13.692 -1.481 4.038 1.00 92.06 82 GLU A CA 1
ATOM 673 C C . GLU A 1 82 ? 14.030 -0.034 4.418 1.00 92.06 82 GLU A C 1
ATOM 675 O O . GLU A 1 82 ? 14.413 0.222 5.560 1.00 92.06 82 GLU A O 1
ATOM 680 N N . ALA A 1 83 ? 13.849 0.928 3.508 1.00 91.19 83 ALA A N 1
ATOM 681 C CA . ALA A 1 83 ? 13.934 2.348 3.846 1.00 91.19 83 ALA A CA 1
ATOM 682 C C . ALA A 1 83 ? 12.771 2.771 4.760 1.00 91.19 83 ALA A C 1
ATOM 684 O O . ALA A 1 83 ? 12.994 3.391 5.798 1.00 91.19 83 ALA A O 1
ATOM 685 N N . PHE A 1 84 ? 11.550 2.356 4.428 1.00 91.12 84 PHE A N 1
ATOM 686 C CA . PHE A 1 84 ? 10.329 2.649 5.168 1.00 91.12 84 PHE A CA 1
ATOM 687 C C . PHE A 1 84 ? 10.442 2.210 6.632 1.00 91.12 84 PHE A C 1
ATOM 689 O O . PHE A 1 84 ? 10.294 3.021 7.538 1.00 91.12 84 PHE A O 1
ATOM 696 N N . LYS A 1 85 ? 10.842 0.960 6.894 1.00 90.69 85 LYS A N 1
ATOM 697 C CA . LYS A 1 85 ? 11.048 0.456 8.265 1.00 90.69 85 LYS A CA 1
ATOM 698 C C . LYS A 1 85 ? 12.076 1.258 9.069 1.00 90.69 85 LYS A C 1
ATOM 700 O O . LYS A 1 85 ? 11.941 1.360 10.284 1.00 90.69 85 LYS A O 1
ATOM 705 N N . LYS A 1 86 ? 13.110 1.807 8.420 1.00 88.94 86 LYS A N 1
ATOM 706 C CA . LYS A 1 86 ? 14.131 2.635 9.089 1.00 88.94 86 LYS A CA 1
ATOM 707 C C . LYS A 1 86 ? 13.601 4.013 9.471 1.00 88.94 86 LYS A C 1
ATOM 709 O O . LYS A 1 86 ? 14.046 4.562 10.473 1.00 88.94 86 LYS A O 1
ATOM 714 N N . HIS A 1 87 ? 12.681 4.563 8.683 1.00 85.31 87 HIS A N 1
ATOM 715 C CA . HIS A 1 87 ? 12.035 5.844 8.970 1.00 85.31 87 HIS A CA 1
ATOM 716 C C . HIS A 1 87 ? 10.863 5.703 9.955 1.00 85.31 87 HIS A C 1
ATOM 718 O O . HIS A 1 87 ? 10.625 6.611 10.746 1.00 85.31 87 HIS A O 1
ATOM 724 N N . HIS A 1 88 ? 10.208 4.539 9.981 1.00 83.50 88 HIS A N 1
ATOM 725 C CA . HIS A 1 88 ? 8.998 4.257 10.761 1.00 83.50 88 HIS A CA 1
ATOM 726 C C . HIS A 1 88 ? 9.224 3.224 11.876 1.00 83.50 88 HIS A C 1
ATOM 728 O O . HIS A 1 88 ? 8.410 2.330 12.099 1.00 83.50 88 HIS A O 1
ATOM 734 N N . THR A 1 89 ? 10.337 3.333 12.604 1.00 76.94 89 THR A N 1
ATOM 735 C CA . THR A 1 89 ? 10.761 2.336 13.610 1.00 76.94 89 THR A CA 1
ATOM 736 C C . THR A 1 89 ? 9.791 2.146 14.778 1.00 76.94 89 THR A C 1
ATOM 738 O O . THR A 1 89 ? 9.811 1.092 15.409 1.00 76.94 89 THR A O 1
ATOM 741 N N . ASN A 1 90 ? 8.946 3.139 15.060 1.00 77.00 90 ASN A N 1
ATOM 742 C CA . ASN A 1 90 ? 7.984 3.119 16.166 1.00 77.00 90 ASN A CA 1
ATOM 743 C C . ASN A 1 90 ? 6.539 2.841 15.721 1.00 77.00 90 ASN A C 1
ATOM 745 O O . ASN A 1 90 ? 5.635 2.893 16.552 1.00 77.00 90 ASN A O 1
ATOM 749 N N . GLN A 1 91 ? 6.305 2.581 14.433 1.00 77.94 91 GLN A N 1
ATOM 750 C CA . GLN A 1 91 ? 4.970 2.301 13.909 1.00 77.94 91 GLN A CA 1
ATOM 751 C C . GLN A 1 91 ? 4.750 0.796 13.736 1.00 77.94 91 GLN A C 1
ATOM 753 O O . GLN A 1 91 ? 5.670 0.031 13.434 1.00 77.94 91 GLN A O 1
ATOM 758 N N . SER A 1 92 ? 3.501 0.370 13.903 1.00 80.94 92 SER A N 1
ATOM 759 C CA . SER A 1 92 ? 3.082 -1.006 13.651 1.00 80.94 92 SER A CA 1
ATOM 760 C C . SER A 1 92 ? 3.111 -1.275 12.148 1.00 80.94 92 SER A C 1
ATOM 762 O O . SER A 1 92 ? 2.255 -0.809 11.408 1.00 80.94 92 SER A O 1
ATOM 764 N N . ILE A 1 93 ? 4.114 -2.018 11.677 1.00 92.38 93 ILE A N 1
ATOM 765 C CA . ILE A 1 93 ? 4.210 -2.439 10.275 1.00 92.38 93 ILE A CA 1
ATOM 766 C C . ILE A 1 93 ? 3.967 -3.939 10.216 1.00 92.38 93 ILE A C 1
ATOM 768 O O . ILE A 1 93 ? 4.817 -4.740 10.616 1.00 92.38 93 ILE A O 1
ATOM 772 N N . ARG A 1 94 ? 2.822 -4.336 9.664 1.00 94.19 94 ARG A N 1
ATOM 773 C CA . ARG A 1 94 ? 2.495 -5.743 9.441 1.00 94.19 94 ARG A CA 1
ATOM 774 C C . ARG A 1 94 ? 2.667 -6.103 7.973 1.00 94.19 94 ARG A C 1
ATOM 776 O O . ARG A 1 94 ? 2.047 -5.510 7.097 1.00 94.19 94 ARG A O 1
ATOM 783 N N . ILE A 1 95 ? 3.490 -7.112 7.697 1.00 94.88 95 ILE A N 1
ATOM 784 C CA . ILE A 1 95 ? 3.694 -7.637 6.341 1.00 94.88 95 ILE A CA 1
ATOM 785 C C . ILE A 1 95 ? 2.663 -8.739 6.087 1.00 94.88 95 ILE A C 1
ATOM 787 O O . ILE A 1 95 ? 2.623 -9.731 6.813 1.00 94.88 95 ILE A O 1
ATOM 791 N N . LEU A 1 96 ? 1.843 -8.576 5.051 1.00 94.56 96 LEU A N 1
ATOM 792 C CA . LEU A 1 96 ? 0.806 -9.544 4.668 1.00 94.56 96 LEU A CA 1
ATOM 793 C C . LEU A 1 96 ? 1.280 -10.509 3.583 1.00 94.56 96 LEU A C 1
ATOM 795 O O . LEU A 1 96 ? 0.762 -11.615 3.454 1.00 94.56 96 LEU A O 1
ATOM 799 N N . GLY A 1 97 ? 2.271 -10.097 2.795 1.00 94.69 97 GLY A N 1
ATOM 800 C CA . GLY A 1 97 ? 2.874 -10.949 1.785 1.00 94.69 97 GLY A CA 1
ATOM 801 C C . GLY A 1 97 ? 4.005 -10.261 1.042 1.00 94.69 97 GLY A C 1
ATOM 802 O O . GLY A 1 97 ? 4.101 -9.034 1.003 1.00 94.69 97 GLY A O 1
ATOM 803 N N . THR A 1 98 ? 4.855 -11.068 0.420 1.00 95.75 98 THR A N 1
ATOM 804 C CA . THR A 1 98 ? 5.956 -10.602 -0.421 1.00 95.75 98 THR A CA 1
ATOM 805 C C . THR A 1 98 ? 5.995 -11.369 -1.737 1.00 95.75 98 THR A C 1
ATOM 807 O O . THR A 1 98 ? 5.444 -12.459 -1.894 1.00 95.75 98 THR A O 1
ATOM 810 N N . THR A 1 99 ? 6.632 -10.756 -2.722 1.00 92.94 99 THR A N 1
ATOM 811 C CA . THR A 1 99 ? 7.017 -11.355 -4.001 1.00 92.94 99 THR A CA 1
ATOM 812 C C . THR A 1 99 ? 8.518 -11.162 -4.184 1.00 92.94 99 THR A C 1
ATOM 814 O O . THR A 1 99 ? 9.200 -10.681 -3.284 1.00 92.94 99 THR A O 1
ATOM 817 N N . ARG A 1 100 ? 9.049 -11.494 -5.365 1.00 91.44 100 ARG A N 1
ATOM 818 C CA . ARG A 1 100 ? 10.464 -11.251 -5.679 1.00 91.44 100 ARG A CA 1
ATOM 819 C C . ARG A 1 100 ? 10.844 -9.764 -5.696 1.00 91.44 100 ARG A C 1
ATOM 821 O O . ARG A 1 100 ? 12.011 -9.465 -5.494 1.00 91.44 100 ARG A O 1
ATOM 828 N N . ALA A 1 101 ? 9.891 -8.865 -5.958 1.00 90.8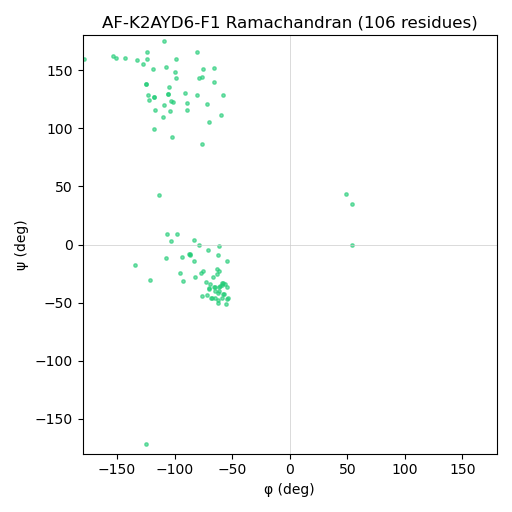1 101 ALA A N 1
ATOM 829 C CA . ALA A 1 101 ? 10.159 -7.434 -6.137 1.00 90.81 101 ALA A CA 1
ATOM 830 C C . ALA A 1 101 ? 9.409 -6.534 -5.145 1.00 90.81 101 ALA A C 1
ATOM 832 O O . ALA A 1 101 ? 9.931 -5.489 -4.767 1.00 90.81 101 ALA A O 1
ATOM 833 N N . ASN A 1 102 ? 8.221 -6.952 -4.697 1.00 94.56 102 ASN A N 1
ATOM 834 C CA . ASN A 1 102 ? 7.300 -6.109 -3.935 1.00 94.56 102 ASN A CA 1
ATOM 835 C C . ASN A 1 102 ? 6.844 -6.763 -2.631 1.00 94.56 102 ASN A C 1
ATOM 837 O O . ASN A 1 102 ? 6.764 -7.993 -2.541 1.00 94.56 102 ASN A O 1
ATOM 841 N N . ALA A 1 103 ? 6.447 -5.933 -1.675 1.00 96.06 103 ALA A N 1
ATOM 842 C CA . ALA A 1 103 ? 5.762 -6.310 -0.450 1.00 96.06 103 ALA A CA 1
ATOM 843 C C . ALA A 1 103 ? 4.382 -5.651 -0.366 1.00 96.06 103 ALA A C 1
ATOM 845 O O . ALA A 1 103 ? 4.168 -4.564 -0.898 1.00 96.06 103 ALA A O 1
ATOM 846 N N . LEU A 1 104 ? 3.466 -6.327 0.324 1.00 96.44 104 LEU A N 1
ATOM 847 C CA . LEU A 1 104 ? 2.194 -5.783 0.783 1.00 96.44 104 LEU A CA 1
ATOM 848 C C . LEU A 1 104 ? 2.263 -5.626 2.304 1.00 96.44 104 LEU A C 1
ATOM 850 O O . LEU A 1 104 ? 2.454 -6.619 3.016 1.00 96.44 104 LEU A O 1
ATOM 854 N N . ILE A 1 105 ? 2.093 -4.398 2.783 1.00 96.00 105 ILE A N 1
ATOM 855 C CA . ILE A 1 105 ? 2.124 -4.056 4.207 1.00 96.00 105 ILE A CA 1
ATOM 856 C C . ILE A 1 105 ? 0.846 -3.358 4.654 1.00 96.00 105 ILE A C 1
ATOM 858 O O . ILE A 1 105 ? 0.064 -2.889 3.827 1.00 96.00 105 ILE A O 1
ATOM 862 N N . THR A 1 106 ? 0.657 -3.278 5.967 1.00 95.56 106 THR A N 1
ATOM 863 C CA . THR A 1 106 ? -0.438 -2.537 6.581 1.00 95.56 106 THR A CA 1
ATOM 864 C C . THR A 1 106 ? -0.081 -1.996 7.970 1.00 95.56 106 THR A C 1
ATOM 866 O O . THR A 1 106 ? 0.884 -2.473 8.575 1.00 95.56 106 THR A O 1
ATOM 869 N N . ASN A 1 107 ? -0.828 -0.990 8.434 1.00 93.06 107 ASN A N 1
ATOM 870 C CA . ASN A 1 107 ? -0.590 -0.244 9.677 1.00 93.06 107 ASN A CA 1
ATOM 871 C C . ASN A 1 107 ? -1.232 -0.863 10.941 1.00 93.06 107 ASN A C 1
ATOM 873 O O . ASN A 1 107 ? -0.917 -0.415 12.043 1.00 93.06 107 ASN A O 1
ATOM 877 N N . HIS A 1 108 ? -2.074 -1.903 10.808 1.00 85.12 108 HIS A N 1
ATOM 878 C CA . HIS A 1 108 ? -2.700 -2.645 11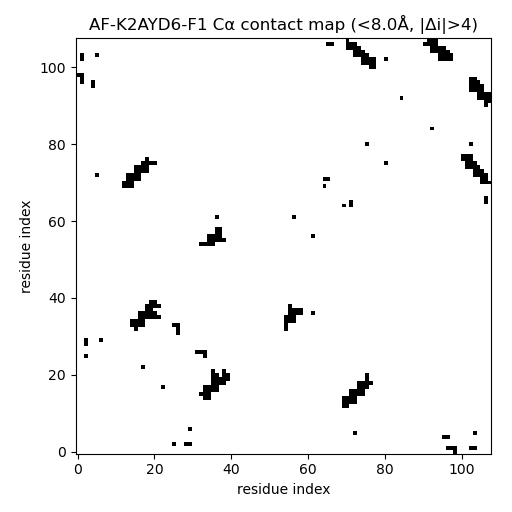.925 1.00 85.12 108 HIS A CA 1
ATOM 879 C C . HIS A 1 108 ? -2.661 -4.169 11.732 1.00 85.12 108 HIS A C 1
ATOM 881 O O . HIS A 1 108 ? -2.823 -4.642 10.582 1.00 85.12 108 HIS A O 1
#